Protein AF-A0A9P0GMG8-F1 (afdb_monomer_lite)

Secondary structure (DSSP, 8-state):
-HHHHHHHHHHHHHHHHHHHHHT-SSHHHHHHHHHHHHHHHHHHHHHHHHHHHHHHHHHHHHHHHHHHHHHHHHHHHHT---HHHHHHHS-GGGS-HHHHHHHHHHHHHHTS--PPB-GGG-B--HHHHHHHHHHHHHHHHHHHHH-

InterPro domains:
  IPR004117 Olfactory receptor, insect [PF02949] (80-137)
  IPR004117 Olfactory receptor, insect [PTHR21137] (79-146)

Organism: Phaedon cochleariae (NCBI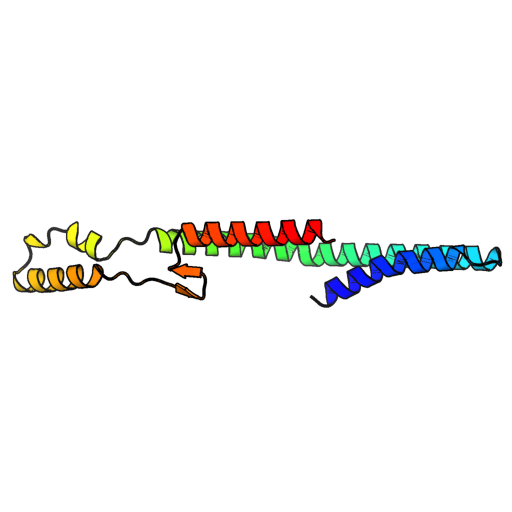:txid80249)

Structure (mmCIF, N/CA/C/O backbone):
data_AF-A0A9P0GMG8-F1
#
_entry.id   AF-A0A9P0GMG8-F1
#
loop_
_atom_site.group_PDB
_atom_site.id
_atom_site.type_symbol
_atom_site.label_atom_id
_atom_site.label_alt_id
_atom_site.label_comp_id
_atom_site.label_asym_id
_atom_site.label_entity_id
_atom_site.label_seq_id
_atom_site.pdbx_PDB_ins_code
_atom_site.Cartn_x
_atom_site.Cartn_y
_atom_site.Cartn_z
_atom_site.occupancy
_atom_site.B_iso_or_equiv
_atom_site.auth_seq_id
_atom_site.auth_comp_id
_atom_site.auth_asym_id
_atom_site.auth_atom_id
_atom_site.pdbx_PDB_model_num
ATOM 1 N N . MET A 1 1 ? -1.346 7.387 -13.720 1.00 59.66 1 MET A N 1
ATOM 2 C CA . MET A 1 1 ? -1.262 6.015 -14.262 1.00 59.66 1 MET A CA 1
ATOM 3 C C . MET A 1 1 ? -0.589 6.062 -15.626 1.00 59.66 1 MET A C 1
ATOM 5 O O . MET A 1 1 ? 0.506 5.536 -15.746 1.00 59.66 1 MET A O 1
ATOM 9 N N . GLU A 1 2 ? -1.121 6.863 -16.551 1.00 75.88 2 GLU A N 1
ATOM 10 C CA . GLU A 1 2 ? -0.558 7.113 -17.893 1.00 75.88 2 GLU A CA 1
ATOM 11 C C . GLU A 1 2 ? 0.935 7.509 -17.905 1.00 75.88 2 GLU A C 1
ATOM 13 O O . GLU A 1 2 ? 1.715 7.025 -18.720 1.00 75.88 2 GLU A O 1
ATOM 18 N N . THR A 1 3 ? 1.394 8.343 -16.963 1.00 75.88 3 THR A N 1
ATOM 19 C CA . THR A 1 3 ? 2.811 8.758 -16.888 1.00 75.88 3 THR A CA 1
ATOM 20 C C . THR A 1 3 ? 3.780 7.619 -16.564 1.00 75.88 3 THR A C 1
ATOM 22 O O . THR A 1 3 ? 4.922 7.648 -17.021 1.00 75.88 3 THR A O 1
ATOM 25 N N . ILE A 1 4 ? 3.345 6.620 -15.791 1.00 77.88 4 ILE A N 1
ATOM 26 C CA . ILE A 1 4 ? 4.154 5.441 -15.453 1.00 77.88 4 ILE A CA 1
ATOM 27 C C . ILE A 1 4 ? 4.179 4.483 -16.643 1.00 77.88 4 ILE A C 1
ATOM 29 O O . ILE A 1 4 ? 5.246 3.992 -16.994 1.00 77.88 4 ILE A O 1
ATOM 33 N N . GLU A 1 5 ? 3.046 4.284 -17.313 1.00 85.06 5 GLU A N 1
ATOM 34 C CA . GLU A 1 5 ? 2.957 3.456 -18.521 1.00 85.06 5 GLU A CA 1
ATOM 35 C C . GLU A 1 5 ? 3.872 3.985 -19.632 1.00 85.06 5 GLU A C 1
ATOM 37 O O . GLU A 1 5 ? 4.680 3.238 -20.178 1.00 85.06 5 GLU A O 1
ATOM 42 N N . HIS A 1 6 ? 3.857 5.296 -19.893 1.00 84.06 6 HIS A N 1
ATOM 43 C CA . HIS A 1 6 ? 4.774 5.906 -20.860 1.00 84.06 6 HIS A CA 1
ATOM 44 C C . HIS A 1 6 ? 6.254 5.746 -20.489 1.00 84.06 6 HIS A C 1
ATOM 46 O O . HIS A 1 6 ? 7.106 5.680 -21.376 1.00 84.06 6 HIS A O 1
ATOM 52 N N . LEU A 1 7 ? 6.580 5.710 -19.196 1.00 85.38 7 LEU A N 1
ATOM 53 C CA . LEU A 1 7 ? 7.945 5.494 -18.725 1.00 85.38 7 LEU A CA 1
ATOM 54 C C . LEU A 1 7 ? 8.367 4.032 -18.929 1.00 85.38 7 LEU A C 1
ATOM 56 O O . LEU A 1 7 ? 9.455 3.793 -19.444 1.00 85.38 7 LEU A O 1
ATOM 60 N N . VAL A 1 8 ? 7.497 3.076 -18.590 1.00 85.81 8 VAL A N 1
ATOM 61 C CA . VAL A 1 8 ? 7.725 1.634 -18.788 1.00 85.81 8 VAL A CA 1
ATOM 62 C C . VAL A 1 8 ? 7.934 1.317 -20.268 1.00 85.81 8 VAL A C 1
ATOM 64 O O . VAL A 1 8 ? 8.960 0.742 -20.620 1.00 85.81 8 VAL A O 1
ATOM 67 N N . VAL A 1 9 ? 7.061 1.814 -21.149 1.00 91.25 9 VAL A N 1
ATOM 68 C CA . VAL A 1 9 ? 7.198 1.630 -22.605 1.00 91.25 9 VAL A CA 1
ATOM 69 C C . VAL A 1 9 ? 8.519 2.208 -23.126 1.00 91.25 9 VAL A C 1
ATOM 71 O O . VAL A 1 9 ? 9.172 1.617 -23.981 1.00 91.25 9 VAL A O 1
ATOM 74 N N . ARG A 1 10 ? 8.971 3.356 -22.599 1.00 89.94 10 ARG A N 1
ATOM 75 C CA . ARG A 1 10 ? 10.278 3.931 -22.967 1.00 89.94 10 ARG A CA 1
ATOM 76 C C . ARG A 1 10 ? 11.448 3.083 -22.479 1.00 89.94 10 ARG A C 1
ATOM 78 O O . ARG A 1 10 ? 12.453 3.021 -23.178 1.00 89.94 10 ARG A O 1
ATOM 85 N N . PHE A 1 11 ? 11.341 2.454 -21.309 1.00 87.50 11 PHE A N 1
ATOM 86 C CA . PHE A 1 11 ? 12.361 1.529 -20.811 1.00 87.50 11 PHE A CA 1
ATOM 87 C C . PHE A 1 11 ? 12.463 0.270 -21.673 1.00 87.50 11 PHE A C 1
ATOM 89 O O . PHE A 1 11 ? 13.577 -0.143 -21.987 1.00 87.50 11 PHE A O 1
ATOM 96 N N . GLU A 1 12 ? 11.333 -0.289 -22.102 1.00 89.31 12 GLU A N 1
ATOM 97 C CA . GLU A 1 12 ? 11.297 -1.436 -23.019 1.00 89.31 12 GLU A CA 1
ATOM 98 C C . GLU A 1 12 ? 11.880 -1.067 -24.391 1.00 89.31 12 GLU A C 1
ATOM 100 O O . GLU A 1 12 ? 12.802 -1.723 -24.878 1.00 89.31 12 GLU A O 1
ATOM 105 N N . HIS A 1 13 ? 11.459 0.071 -24.950 1.00 93.50 13 HIS A N 1
ATOM 106 C CA . HIS A 1 13 ? 11.921 0.557 -26.252 1.00 93.50 13 HIS A CA 1
ATOM 107 C C . HIS A 1 13 ? 13.434 0.827 -26.312 1.00 93.50 13 HIS A C 1
ATOM 109 O O . HIS A 1 13 ? 14.045 0.716 -27.375 1.00 93.50 13 HIS A O 1
ATOM 115 N N . VAL A 1 14 ? 14.082 1.163 -25.189 1.00 93.56 14 VAL A N 1
ATOM 116 C CA . VAL A 1 14 ? 15.548 1.305 -25.156 1.00 93.56 14 VAL A CA 1
ATOM 117 C C . VAL A 1 14 ? 16.229 0.025 -25.651 1.00 93.56 14 VAL A C 1
ATOM 119 O O . VAL A 1 14 ? 17.200 0.122 -26.403 1.00 93.56 14 VAL A O 1
ATOM 122 N N . GLY A 1 15 ? 15.719 -1.152 -25.273 1.00 90.56 15 GLY A N 1
ATOM 123 C CA . GLY A 1 15 ? 16.248 -2.440 -25.722 1.00 90.56 15 GLY A CA 1
ATOM 124 C C . GLY A 1 15 ? 16.183 -2.588 -27.241 1.00 90.56 15 GLY A C 1
ATOM 125 O O . GLY A 1 15 ? 17.206 -2.854 -27.878 1.00 90.56 15 GLY A O 1
ATOM 126 N N . ASP A 1 16 ? 15.020 -2.308 -27.826 1.00 93.75 16 ASP A N 1
ATOM 127 C CA . ASP A 1 16 ? 14.796 -2.389 -29.274 1.00 93.75 16 ASP A CA 1
ATOM 128 C C . ASP A 1 16 ? 15.730 -1.460 -30.054 1.00 93.75 16 ASP A C 1
ATOM 130 O O . ASP A 1 16 ? 16.308 -1.848 -31.072 1.00 93.75 16 ASP A O 1
ATOM 134 N N . VAL A 1 17 ? 15.954 -0.244 -29.544 1.00 93.19 17 VAL A N 1
ATOM 135 C CA . VAL A 1 17 ? 16.862 0.733 -30.160 1.00 93.19 17 VAL A CA 1
ATOM 136 C C . VAL A 1 17 ? 18.311 0.234 -30.155 1.00 93.19 17 VAL A C 1
ATOM 138 O O . VAL A 1 17 ? 19.026 0.430 -31.140 1.00 93.19 17 VAL A O 1
ATOM 141 N N . PHE A 1 18 ? 18.762 -0.436 -29.089 1.00 93.81 18 PHE A N 1
ATOM 142 C CA . PHE A 1 18 ? 20.102 -1.032 -29.048 1.00 93.81 18 PHE A CA 1
ATOM 143 C C . PHE A 1 18 ? 20.245 -2.212 -30.011 1.00 93.81 18 PHE A C 1
ATOM 145 O O . PHE A 1 18 ? 21.255 -2.299 -30.714 1.00 93.81 18 PHE A O 1
ATOM 152 N N . VAL A 1 19 ? 19.239 -3.088 -30.083 1.00 94.62 19 VAL A N 1
ATOM 153 C CA . VAL A 1 19 ? 19.225 -4.227 -31.014 1.00 94.62 19 VAL A CA 1
ATOM 154 C C . VAL A 1 19 ? 19.245 -3.734 -32.464 1.00 94.62 19 VAL A C 1
ATOM 156 O O . VAL A 1 19 ? 20.086 -4.165 -33.255 1.00 94.62 19 VAL A O 1
ATOM 159 N N . ALA A 1 20 ? 18.396 -2.761 -32.800 1.00 93.31 20 ALA A N 1
ATOM 160 C CA . ALA A 1 20 ? 18.348 -2.154 -34.127 1.00 93.31 20 ALA A CA 1
ATOM 161 C C . ALA A 1 20 ? 19.653 -1.423 -34.488 1.00 93.31 20 ALA A C 1
ATOM 163 O O . ALA A 1 20 ? 20.105 -1.483 -35.633 1.00 93.31 20 ALA A O 1
ATOM 164 N N . ALA A 1 21 ? 20.291 -0.754 -33.521 1.00 92.88 21 ALA A N 1
ATOM 165 C CA . ALA A 1 21 ? 21.586 -0.112 -33.724 1.00 92.88 21 ALA A CA 1
ATOM 166 C C . ALA A 1 21 ? 22.709 -1.131 -33.972 1.00 92.88 21 ALA A C 1
ATOM 168 O O . ALA A 1 21 ? 23.571 -0.884 -34.814 1.00 92.88 21 ALA A O 1
ATOM 169 N N . ALA A 1 22 ? 22.700 -2.273 -33.277 1.00 92.69 22 ALA A N 1
ATOM 170 C CA . ALA A 1 22 ? 23.705 -3.327 -33.422 1.00 92.69 22 ALA A CA 1
ATOM 171 C C . ALA A 1 22 ? 23.590 -4.103 -34.747 1.00 92.69 22 ALA A C 1
ATOM 173 O O . ALA A 1 22 ? 24.610 -4.552 -35.273 1.00 92.69 22 ALA A O 1
ATOM 174 N N . ALA A 1 23 ? 22.378 -4.220 -35.300 1.00 94.44 23 ALA A N 1
ATOM 175 C CA . ALA A 1 23 ? 22.098 -4.905 -36.565 1.00 94.44 23 ALA A CA 1
ATOM 176 C C . ALA A 1 23 ? 22.554 -4.134 -37.827 1.00 94.44 23 ALA A C 1
ATOM 178 O O . ALA A 1 23 ? 22.492 -4.671 -38.935 1.00 94.44 23 ALA A O 1
ATOM 179 N N . GLU A 1 24 ? 23.012 -2.885 -37.689 1.00 94.56 24 GLU A N 1
ATOM 180 C CA . GLU A 1 24 ? 23.470 -2.057 -38.809 1.00 94.56 24 GLU A CA 1
ATOM 181 C C . GLU A 1 24 ? 24.747 -2.621 -39.460 1.00 94.56 24 GLU A C 1
ATOM 183 O O . GLU A 1 24 ? 25.760 -2.846 -38.793 1.00 94.56 24 GLU A O 1
ATOM 188 N N . LYS A 1 25 ? 24.715 -2.816 -40.786 1.00 92.56 25 LYS A N 1
ATOM 189 C CA . LYS A 1 25 ? 25.817 -3.441 -41.541 1.00 92.56 25 LYS A CA 1
ATOM 190 C C . LYS A 1 25 ? 26.975 -2.476 -41.774 1.00 92.56 25 LYS A C 1
ATOM 192 O O . LYS A 1 25 ? 28.129 -2.901 -41.807 1.00 92.56 25 LYS A O 1
ATOM 197 N N . ASN A 1 26 ? 26.685 -1.184 -41.946 1.00 95.31 26 ASN A N 1
ATOM 198 C CA . ASN A 1 26 ? 27.724 -0.187 -42.181 1.00 95.31 26 ASN A CA 1
ATOM 199 C C . ASN A 1 26 ? 28.407 0.199 -40.850 1.00 95.31 26 ASN A C 1
ATOM 201 O O . ASN A 1 26 ? 27.743 0.712 -39.946 1.00 95.31 26 ASN A O 1
ATOM 205 N N . PRO A 1 27 ? 29.733 0.008 -40.707 1.00 92.19 27 PRO A N 1
ATOM 206 C CA . PRO A 1 27 ? 30.433 0.202 -39.437 1.00 92.19 27 PRO A CA 1
ATOM 207 C C . PRO A 1 27 ? 30.402 1.649 -38.925 1.00 92.19 27 PRO A C 1
ATOM 209 O O . PRO A 1 27 ? 30.373 1.854 -37.708 1.00 92.19 27 PRO A O 1
ATOM 212 N N . LEU A 1 28 ? 30.378 2.643 -39.820 1.00 93.06 28 LEU A N 1
ATOM 213 C CA . LEU A 1 28 ? 30.328 4.058 -39.441 1.00 93.06 28 LEU A CA 1
ATOM 214 C C . LEU A 1 28 ? 28.939 4.431 -38.903 1.00 93.06 28 LEU A C 1
ATOM 216 O O . LEU A 1 28 ? 28.828 4.956 -37.795 1.00 93.06 28 LEU A O 1
ATOM 220 N N . LEU A 1 29 ? 27.885 4.056 -39.635 1.00 92.62 29 LEU A N 1
ATOM 221 C CA . LEU A 1 29 ? 26.487 4.260 -39.233 1.00 92.62 29 LEU A CA 1
ATOM 222 C C . LEU A 1 29 ? 26.136 3.486 -37.959 1.00 92.62 29 LEU A C 1
ATOM 224 O O . LEU A 1 29 ? 25.449 4.009 -37.085 1.00 92.62 29 LEU A O 1
ATOM 228 N N . ARG A 1 30 ? 26.656 2.265 -37.799 1.00 93.38 30 ARG A N 1
ATOM 229 C CA . ARG A 1 30 ? 26.492 1.470 -36.577 1.00 93.38 30 ARG A CA 1
ATOM 230 C C . ARG A 1 30 ? 27.038 2.207 -35.357 1.00 93.38 30 ARG A C 1
ATOM 232 O O . ARG A 1 30 ? 26.369 2.290 -34.329 1.00 93.38 30 ARG A O 1
ATOM 239 N N . ARG A 1 31 ? 28.240 2.785 -35.468 1.00 93.62 31 ARG A N 1
ATOM 240 C CA . ARG A 1 31 ? 28.850 3.562 -34.380 1.00 93.62 31 ARG A CA 1
ATOM 241 C C . ARG A 1 31 ? 28.017 4.797 -34.045 1.00 93.62 31 ARG A C 1
ATOM 243 O O . ARG A 1 31 ? 27.859 5.111 -32.868 1.00 93.62 31 ARG A O 1
ATOM 250 N N . GLU A 1 32 ? 27.480 5.488 -35.043 1.00 95.62 32 GLU A N 1
ATOM 251 C CA . GLU A 1 32 ? 26.605 6.646 -34.839 1.00 95.62 32 GLU A CA 1
ATOM 252 C C . GLU A 1 32 ? 25.290 6.263 -34.137 1.00 95.62 32 GLU A C 1
ATOM 254 O O . GLU A 1 32 ? 24.935 6.866 -33.119 1.00 95.62 32 GLU A O 1
ATOM 259 N N . LYS A 1 33 ? 24.619 5.205 -34.611 1.00 93.75 33 LYS A N 1
ATOM 260 C CA . LYS A 1 33 ? 23.377 4.681 -34.023 1.00 93.75 33 LYS A CA 1
ATOM 261 C C . LYS A 1 33 ? 23.568 4.216 -32.581 1.00 93.75 33 LYS A C 1
ATOM 263 O O . LYS A 1 33 ? 22.746 4.538 -31.728 1.00 93.75 33 LYS A O 1
ATOM 268 N N . ILE A 1 34 ? 24.679 3.544 -32.272 1.00 94.38 34 ILE A N 1
ATOM 269 C CA . ILE A 1 34 ? 25.010 3.147 -30.895 1.00 94.38 34 ILE A CA 1
ATOM 270 C C . ILE A 1 34 ? 25.204 4.378 -29.998 1.00 94.38 34 ILE A C 1
ATOM 272 O O . ILE A 1 34 ? 24.680 4.412 -28.885 1.00 94.38 34 ILE A O 1
ATOM 276 N N . HIS A 1 35 ? 25.891 5.429 -30.463 1.00 96.06 35 HIS A N 1
ATOM 277 C CA . HIS A 1 35 ? 26.009 6.666 -29.680 1.00 96.06 35 HIS A CA 1
ATOM 278 C C . HIS A 1 35 ? 24.650 7.337 -29.444 1.00 96.06 35 HIS A C 1
ATOM 280 O O . HIS A 1 35 ? 24.408 7.853 -28.351 1.00 96.06 35 HIS A O 1
ATOM 286 N N . ALA A 1 36 ? 23.756 7.326 -30.435 1.00 94.44 36 ALA A N 1
ATOM 287 C CA . ALA A 1 36 ? 22.396 7.832 -30.277 1.00 94.44 36 ALA A CA 1
ATOM 288 C C . ALA A 1 36 ? 21.591 7.009 -29.254 1.00 94.44 36 ALA A C 1
ATOM 290 O O . ALA A 1 36 ? 20.967 7.598 -28.371 1.00 94.44 36 ALA A O 1
ATOM 291 N N . ALA A 1 37 ? 21.683 5.676 -29.303 1.00 94.81 37 ALA A N 1
ATOM 292 C CA . ALA A 1 37 ? 21.054 4.769 -28.342 1.00 94.81 37 ALA A CA 1
ATOM 293 C C . ALA A 1 37 ? 21.539 5.027 -26.905 1.00 94.81 37 ALA A C 1
ATOM 295 O O . ALA A 1 37 ? 20.731 5.149 -25.986 1.00 94.81 37 ALA A O 1
ATOM 296 N N . ILE A 1 38 ? 22.849 5.223 -26.710 1.00 96.06 38 ILE A N 1
ATOM 297 C CA . ILE A 1 38 ? 23.432 5.556 -25.400 1.00 96.06 38 ILE A CA 1
ATOM 298 C C . ILE A 1 38 ? 22.898 6.896 -24.877 1.00 96.06 38 ILE A C 1
ATOM 300 O O . ILE A 1 38 ? 22.574 7.011 -23.693 1.00 96.06 38 ILE A O 1
ATOM 304 N N . ARG A 1 39 ? 22.796 7.922 -25.735 1.00 95.69 39 ARG A N 1
ATOM 305 C CA . ARG A 1 39 ? 22.219 9.220 -25.342 1.00 95.69 39 ARG A CA 1
ATOM 306 C C . ARG A 1 39 ? 20.752 9.082 -24.944 1.00 95.69 39 ARG A C 1
ATOM 308 O O . ARG A 1 39 ? 20.357 9.627 -23.917 1.00 95.69 39 ARG A O 1
ATOM 315 N N . TYR A 1 40 ? 19.973 8.333 -25.721 1.00 94.38 40 TYR A N 1
ATOM 316 C CA . TYR A 1 40 ? 18.565 8.082 -25.429 1.00 94.38 40 TYR A CA 1
ATOM 317 C C . TYR A 1 40 ? 18.382 7.330 -24.105 1.00 94.38 40 TYR A C 1
ATOM 319 O O . TYR A 1 40 ? 17.629 7.777 -23.245 1.00 94.38 40 TYR A O 1
ATOM 327 N N . HIS A 1 41 ? 19.151 6.264 -23.879 1.00 95.19 41 HIS A N 1
ATOM 328 C CA . HIS A 1 41 ? 19.150 5.515 -22.623 1.00 95.19 41 HIS A CA 1
ATOM 329 C C . HIS A 1 41 ? 19.453 6.401 -21.406 1.00 95.19 41 HIS A C 1
ATOM 331 O O . HIS A 1 41 ? 18.731 6.357 -20.409 1.00 95.19 41 HIS A O 1
ATOM 337 N N . LYS A 1 42 ? 20.472 7.268 -21.500 1.00 95.50 42 LYS A N 1
ATOM 338 C CA . LYS A 1 42 ? 20.782 8.243 -20.442 1.00 95.50 42 LYS A CA 1
ATOM 339 C C . LYS A 1 42 ? 19.613 9.193 -20.177 1.00 95.50 42 LYS A C 1
ATOM 341 O O . LYS A 1 42 ? 19.312 9.458 -19.018 1.00 95.50 42 LYS A O 1
ATOM 346 N N . ALA A 1 43 ? 18.939 9.672 -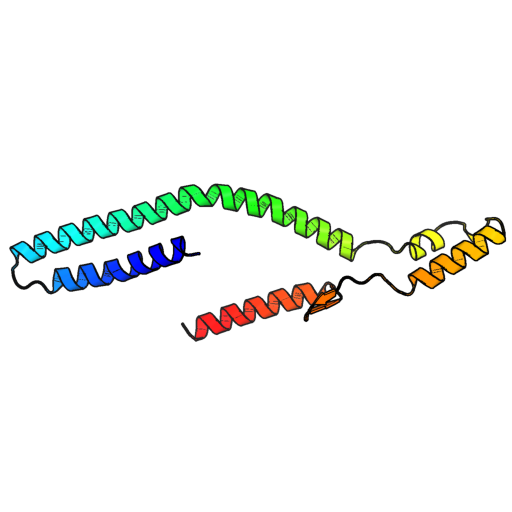21.224 1.00 93.94 43 ALA A N 1
ATOM 347 C CA . ALA A 1 43 ? 17.782 10.553 -21.081 1.00 93.94 43 ALA A CA 1
ATOM 348 C C . ALA A 1 43 ? 16.596 9.857 -20.387 1.00 93.94 43 ALA A C 1
ATOM 350 O O . ALA A 1 43 ? 15.967 10.455 -19.516 1.00 93.94 43 ALA A O 1
ATOM 351 N N . VAL A 1 44 ? 16.316 8.590 -20.717 1.00 93.25 44 VAL A N 1
ATOM 352 C CA . VAL A 1 44 ? 15.253 7.798 -20.066 1.00 93.25 44 VAL A CA 1
ATOM 353 C C . VAL A 1 44 ? 15.567 7.562 -18.583 1.00 93.25 44 VAL A C 1
ATOM 355 O O . VAL A 1 44 ? 14.694 7.738 -17.733 1.00 93.25 44 VAL A O 1
ATOM 358 N N . ILE A 1 45 ? 16.824 7.255 -18.244 1.00 92.94 45 ILE A N 1
ATOM 359 C CA . ILE A 1 45 ? 17.255 7.117 -16.843 1.00 92.94 45 ILE A CA 1
ATOM 360 C C . ILE A 1 45 ? 17.103 8.436 -16.078 1.00 92.94 45 ILE A C 1
ATOM 362 O O . ILE A 1 45 ? 16.567 8.440 -14.969 1.00 92.94 45 ILE A O 1
ATOM 366 N N . GLU A 1 46 ? 17.563 9.555 -16.641 1.00 94.75 46 GLU A N 1
ATOM 367 C CA . GLU A 1 46 ? 17.445 10.865 -15.988 1.00 94.75 46 GLU A CA 1
ATOM 368 C C . GLU A 1 46 ? 15.985 11.284 -15.798 1.00 94.75 46 GLU A C 1
ATOM 370 O O . GLU A 1 46 ? 15.626 11.794 -14.737 1.00 94.75 46 GLU A O 1
ATOM 375 N N . MET A 1 47 ? 15.112 10.979 -16.761 1.00 90.94 47 MET A N 1
ATOM 376 C CA . MET A 1 47 ? 13.670 11.169 -16.604 1.00 90.94 47 MET A CA 1
ATOM 377 C C . MET A 1 47 ? 13.124 10.379 -15.404 1.00 90.94 47 MET A C 1
ATOM 379 O O . MET A 1 47 ? 12.390 10.938 -14.588 1.00 90.94 47 MET A O 1
ATOM 383 N N . GLY A 1 48 ? 13.519 9.110 -15.250 1.00 89.75 48 GLY A N 1
ATOM 384 C CA . GLY A 1 48 ? 13.137 8.286 -14.098 1.00 89.75 48 GLY A CA 1
ATOM 385 C C . GLY A 1 48 ? 13.631 8.854 -12.762 1.00 89.75 48 GLY A C 1
ATOM 386 O O . GLY A 1 48 ? 12.876 8.905 -11.789 1.00 89.75 48 GLY A O 1
ATOM 387 N N . LYS A 1 49 ? 14.870 9.358 -12.710 1.00 92.31 49 LYS A N 1
ATOM 388 C CA . LYS A 1 49 ? 15.416 10.010 -11.507 1.00 92.31 49 LYS A CA 1
ATOM 389 C C . LYS A 1 49 ? 14.679 11.299 -11.160 1.00 92.31 49 LYS A C 1
ATOM 391 O O . LYS A 1 49 ? 14.395 11.527 -9.985 1.00 92.31 49 LYS A O 1
ATOM 396 N N . LEU A 1 50 ? 14.365 12.132 -12.153 1.00 91.50 50 LEU A N 1
ATOM 397 C CA . LEU A 1 50 ? 13.625 13.378 -11.951 1.00 91.50 50 LEU A CA 1
ATOM 398 C C . LEU A 1 50 ? 12.217 13.098 -11.424 1.00 91.50 50 LEU A C 1
ATOM 400 O O . LEU A 1 50 ? 11.780 13.749 -10.474 1.00 91.50 50 LEU A O 1
ATOM 404 N N . LEU A 1 51 ? 11.549 12.089 -11.990 1.00 88.88 51 LEU A N 1
ATOM 405 C CA . LEU A 1 51 ? 10.260 11.614 -11.503 1.00 88.88 51 LEU A CA 1
ATOM 406 C C . LEU A 1 51 ? 10.375 11.198 -10.033 1.00 88.88 51 LEU A C 1
ATOM 408 O O . LEU A 1 51 ? 9.664 11.730 -9.186 1.00 88.88 51 LEU A O 1
ATOM 412 N N . ASN A 1 52 ? 11.325 10.328 -9.693 1.00 89.06 52 ASN A N 1
ATOM 413 C CA . ASN A 1 52 ? 11.495 9.891 -8.310 1.00 89.06 52 ASN A CA 1
ATOM 414 C C . ASN A 1 52 ? 11.806 11.060 -7.360 1.00 89.06 52 ASN A C 1
ATOM 416 O O . ASN A 1 52 ? 11.232 11.144 -6.279 1.00 89.06 52 ASN A O 1
ATOM 420 N N . LYS A 1 53 ? 12.655 12.008 -7.769 1.00 92.06 53 LYS A N 1
ATOM 421 C CA . LYS A 1 53 ? 12.984 13.200 -6.974 1.00 92.06 53 LYS A CA 1
ATOM 422 C C . LYS A 1 53 ? 11.761 14.088 -6.716 1.00 92.06 53 LYS A C 1
ATOM 424 O O . LYS A 1 53 ? 11.647 14.656 -5.636 1.00 92.06 53 LYS A O 1
ATOM 429 N N . CYS A 1 54 ? 10.859 14.203 -7.689 1.00 90.62 54 CYS A N 1
ATOM 430 C CA . CYS A 1 54 ? 9.622 14.971 -7.559 1.00 90.62 54 CYS A CA 1
ATOM 431 C C . CYS A 1 54 ? 8.594 14.258 -6.663 1.00 90.62 54 CYS A C 1
ATOM 433 O O . CYS A 1 54 ? 8.004 14.876 -5.779 1.00 90.62 54 CYS A O 1
ATOM 435 N N . PHE A 1 55 ? 8.415 12.949 -6.850 1.00 90.56 55 PHE A N 1
ATOM 436 C CA . PHE A 1 55 ? 7.357 12.187 -6.182 1.00 90.56 55 PHE A CA 1
ATOM 437 C C . PHE A 1 55 ? 7.742 11.689 -4.786 1.00 90.56 55 PHE A C 1
ATOM 439 O O . PHE A 1 55 ? 6.889 11.648 -3.902 1.00 90.56 55 PHE A O 1
ATOM 446 N N . SER A 1 56 ? 9.009 11.342 -4.551 1.00 93.44 56 SER A N 1
ATOM 447 C CA . SER A 1 56 ? 9.476 10.784 -3.276 1.00 93.44 56 SER A CA 1
ATOM 448 C C . SER A 1 56 ? 9.095 11.622 -2.045 1.00 93.44 56 SER A C 1
ATOM 450 O O . SER A 1 56 ? 8.514 11.042 -1.126 1.00 93.44 56 SER A O 1
ATOM 452 N N . PRO A 1 57 ? 9.346 12.946 -1.981 1.00 93.81 57 PRO A N 1
ATOM 453 C CA . PRO A 1 57 ? 8.980 13.731 -0.801 1.00 93.81 57 PRO A CA 1
ATOM 454 C C . PRO A 1 57 ? 7.459 13.823 -0.614 1.00 93.81 57 PRO A C 1
ATOM 456 O O . PRO A 1 57 ? 6.972 13.705 0.508 1.00 93.81 57 PRO A O 1
ATOM 459 N N . CYS A 1 58 ? 6.697 13.960 -1.704 1.00 92.25 58 CYS A N 1
ATOM 460 C CA . CYS A 1 58 ? 5.234 13.994 -1.657 1.00 92.25 58 CYS A CA 1
ATOM 461 C C . CYS A 1 58 ? 4.655 12.680 -1.107 1.00 92.25 58 CYS A C 1
ATOM 463 O O . CYS A 1 58 ? 3.797 12.703 -0.226 1.00 92.25 58 CYS A O 1
ATOM 465 N N . MET A 1 59 ? 5.177 11.537 -1.558 1.00 91.75 59 MET A N 1
ATOM 466 C CA . MET A 1 59 ? 4.750 10.216 -1.089 1.00 91.75 59 MET A CA 1
ATOM 467 C C . MET A 1 59 ? 5.069 9.998 0.388 1.00 91.75 59 MET A C 1
ATOM 469 O O . MET A 1 59 ? 4.233 9.468 1.115 1.00 91.75 59 MET A O 1
ATOM 473 N N . VAL A 1 60 ? 6.242 10.438 0.856 1.00 92.94 60 VAL A N 1
ATOM 474 C CA . VAL A 1 60 ? 6.601 10.351 2.280 1.00 92.94 60 VAL A CA 1
ATOM 475 C C . VAL A 1 60 ? 5.624 11.162 3.125 1.00 92.94 60 VAL A C 1
ATOM 477 O O . VAL A 1 60 ? 5.100 10.642 4.110 1.00 92.94 60 VAL A O 1
ATOM 480 N N . VAL A 1 61 ? 5.324 12.399 2.722 1.00 93.56 61 VAL A N 1
ATOM 481 C CA . VAL A 1 61 ? 4.366 13.260 3.430 1.00 93.56 61 VAL A CA 1
ATOM 482 C C . VAL A 1 61 ? 2.969 12.641 3.431 1.00 93.56 61 VAL A C 1
ATOM 484 O O . VAL A 1 61 ? 2.352 12.540 4.489 1.00 93.56 61 VAL A O 1
ATOM 487 N N . HIS A 1 62 ? 2.489 12.163 2.279 1.00 90.06 62 HIS A N 1
ATOM 488 C CA . HIS A 1 62 ? 1.185 11.515 2.179 1.00 90.06 62 HIS A CA 1
ATOM 489 C C . HIS A 1 62 ? 1.107 10.285 3.084 1.00 90.06 62 HIS A C 1
ATOM 491 O O . HIS A 1 62 ? 0.192 10.193 3.892 1.00 90.06 62 HIS A O 1
ATOM 497 N N . ILE A 1 63 ? 2.054 9.347 2.988 1.00 91.81 63 ILE A N 1
ATOM 498 C CA . ILE A 1 63 ? 2.043 8.106 3.780 1.00 91.81 63 ILE A CA 1
ATOM 499 C C . ILE A 1 63 ? 2.089 8.422 5.279 1.00 91.81 63 ILE A C 1
ATOM 501 O O . ILE A 1 63 ? 1.318 7.848 6.052 1.00 91.81 63 ILE A O 1
ATOM 505 N N . SER A 1 64 ? 2.943 9.368 5.674 1.00 90.44 64 SER A N 1
ATOM 506 C CA . SER A 1 64 ? 3.109 9.779 7.071 1.00 90.44 64 SER A CA 1
ATOM 507 C C . SER A 1 64 ? 1.871 10.471 7.631 1.00 90.44 64 SER A C 1
ATOM 509 O O . SER A 1 64 ? 1.609 10.357 8.821 1.00 90.44 64 SER A O 1
ATOM 511 N N . LEU A 1 65 ? 1.098 11.169 6.798 1.00 91.25 65 LEU A N 1
ATOM 512 C CA . LEU A 1 65 ? -0.131 11.832 7.223 1.00 91.25 65 LEU A CA 1
ATOM 513 C C . LEU A 1 65 ? -1.330 10.876 7.212 1.00 91.25 65 LEU A C 1
ATOM 515 O O . LEU A 1 65 ? -2.068 10.787 8.190 1.00 91.25 65 LEU A O 1
ATOM 519 N N . THR A 1 66 ? -1.531 10.130 6.124 1.00 91.44 66 THR A N 1
ATOM 520 C CA . THR A 1 66 ? -2.718 9.281 5.958 1.00 91.44 66 THR A CA 1
ATOM 521 C C . THR A 1 66 ? -2.667 8.019 6.807 1.00 91.44 66 THR A C 1
ATOM 523 O O . THR A 1 66 ? -3.708 7.563 7.274 1.00 91.44 66 THR A O 1
ATOM 526 N N . GLY A 1 67 ? -1.477 7.452 7.028 1.00 90.25 67 GLY A N 1
ATOM 527 C CA . GLY A 1 67 ? -1.307 6.225 7.808 1.00 90.25 67 GLY A CA 1
ATOM 528 C C . GLY A 1 67 ? -1.810 6.365 9.251 1.00 90.25 67 GLY A C 1
ATOM 529 O O . GLY A 1 67 ? -2.718 5.630 9.642 1.00 90.25 67 GLY A O 1
ATOM 530 N N . PRO A 1 68 ? -1.294 7.328 10.037 1.00 90.94 68 PRO A N 1
ATOM 531 C CA . PRO A 1 68 ? -1.753 7.573 11.400 1.00 90.94 68 PRO A CA 1
ATOM 532 C C . PRO A 1 68 ? -3.230 7.956 11.474 1.00 90.94 68 PRO A C 1
ATOM 534 O O . PRO A 1 68 ? -3.928 7.467 12.355 1.00 90.94 68 PRO A O 1
ATOM 537 N N . VAL A 1 69 ? -3.734 8.769 10.538 1.00 90.50 69 VAL A N 1
ATOM 538 C CA . VAL A 1 69 ? -5.153 9.165 10.513 1.00 90.50 69 VAL A CA 1
ATOM 539 C C . VAL A 1 69 ? -6.058 7.945 10.342 1.00 90.50 69 VAL A C 1
ATOM 541 O O . VAL A 1 69 ? -6.980 7.752 11.135 1.00 90.50 69 VAL A O 1
ATOM 544 N N . LEU A 1 70 ? -5.772 7.085 9.359 1.00 87.06 70 LEU A N 1
ATOM 545 C CA . LEU A 1 70 ? -6.533 5.851 9.143 1.00 87.06 70 LEU A CA 1
ATOM 546 C C . LEU A 1 70 ? -6.376 4.874 10.315 1.00 87.06 70 LEU A C 1
ATOM 548 O O . LEU A 1 70 ? -7.351 4.241 10.715 1.00 87.06 70 LEU A O 1
ATOM 552 N N . GLY A 1 71 ? -5.177 4.781 10.896 1.00 85.88 71 GLY A N 1
ATOM 553 C CA . GLY A 1 71 ? -4.901 3.938 12.058 1.00 85.88 71 GLY A CA 1
ATOM 554 C C . GLY A 1 71 ? -5.687 4.363 13.300 1.00 85.88 71 GLY A C 1
ATOM 555 O O . GLY A 1 71 ? -6.362 3.537 13.911 1.00 85.88 71 GLY A O 1
ATOM 556 N N . VAL A 1 72 ? -5.660 5.654 13.644 1.00 87.75 72 VAL A N 1
ATOM 557 C CA . VAL A 1 72 ? -6.397 6.213 14.789 1.00 87.75 72 VAL A CA 1
ATOM 558 C C . VAL A 1 72 ? -7.901 6.100 14.567 1.00 87.75 72 VAL A C 1
ATOM 560 O O . VAL A 1 72 ? -8.607 5.645 15.466 1.00 87.75 72 VAL A O 1
ATOM 563 N N . ALA A 1 73 ? -8.399 6.455 13.379 1.00 85.06 73 ALA A N 1
ATOM 564 C CA . ALA A 1 73 ? -9.817 6.325 13.049 1.00 85.06 73 ALA A CA 1
ATOM 565 C C . ALA A 1 73 ? -10.286 4.864 13.142 1.00 85.06 73 ALA A C 1
ATOM 567 O O . ALA A 1 73 ? -11.307 4.581 13.770 1.00 85.06 73 ALA A O 1
ATOM 568 N N . GLY A 1 74 ? -9.509 3.927 12.587 1.00 83.88 74 GLY A N 1
ATOM 569 C CA . GLY A 1 74 ? -9.788 2.495 12.661 1.00 83.88 74 GLY A CA 1
ATOM 570 C C . GLY A 1 74 ? -9.777 1.967 14.096 1.00 83.88 74 GLY A C 1
ATOM 571 O O . GLY A 1 74 ? -10.715 1.287 14.506 1.00 83.88 74 GLY A O 1
ATOM 572 N N . PHE A 1 75 ? -8.767 2.322 14.895 1.00 83.69 75 PHE A N 1
ATOM 573 C CA . PHE A 1 75 ? -8.680 1.911 16.299 1.00 83.69 75 PHE A CA 1
ATOM 574 C C . PHE A 1 75 ? -9.837 2.465 17.137 1.00 83.69 75 PHE A C 1
ATOM 576 O O . PHE A 1 75 ? -10.471 1.713 17.874 1.00 83.69 75 PHE A O 1
ATOM 583 N N . ARG A 1 76 ? -10.157 3.759 17.000 1.00 83.50 76 ARG A N 1
ATOM 584 C CA . ARG A 1 76 ? -11.281 4.410 17.698 1.00 83.50 76 ARG A CA 1
ATOM 585 C C . ARG A 1 76 ? -12.622 3.787 17.347 1.00 83.50 76 ARG A C 1
ATOM 587 O O . ARG A 1 76 ? -13.470 3.662 18.222 1.00 83.50 76 ARG A O 1
ATOM 594 N N . PHE A 1 77 ? -12.800 3.394 16.090 1.00 82.00 77 PHE A N 1
ATOM 595 C CA . PHE A 1 77 ? -14.002 2.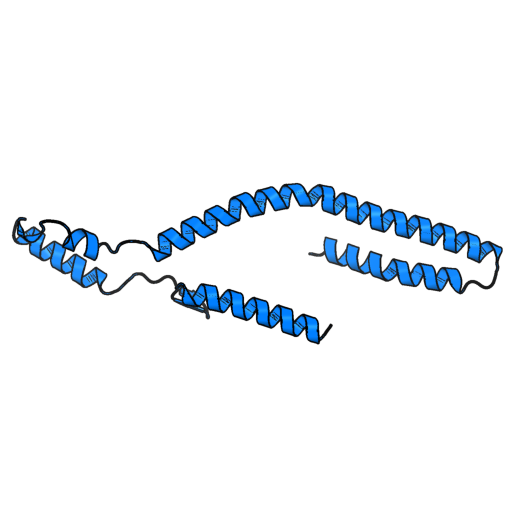704 15.647 1.00 82.00 77 PHE A CA 1
ATOM 596 C C . PHE A 1 77 ? -14.113 1.300 16.255 1.00 82.00 77 PHE A C 1
ATOM 598 O O . PHE A 1 77 ? -15.186 0.893 16.682 1.00 82.00 77 PHE A O 1
ATOM 605 N N . LEU A 1 78 ? -13.002 0.562 16.332 1.00 78.31 78 LEU A N 1
ATOM 606 C CA . LEU A 1 78 ? -12.982 -0.785 16.912 1.00 78.31 78 LEU A CA 1
ATOM 607 C C . LEU A 1 78 ? -13.109 -0.790 18.445 1.00 78.31 78 LEU A C 1
ATOM 609 O O . LEU A 1 78 ? -13.574 -1.779 19.001 1.00 78.31 78 LEU A O 1
ATOM 613 N N . THR A 1 79 ? -12.691 0.285 19.118 1.00 80.62 79 THR A N 1
ATOM 614 C CA . THR A 1 79 ? -12.666 0.401 20.589 1.00 80.62 79 THR A CA 1
ATOM 615 C C . THR A 1 79 ? -13.741 1.328 21.149 1.00 80.62 79 THR A C 1
ATOM 617 O O . THR A 1 79 ? -13.701 1.670 22.329 1.00 80.62 79 THR A O 1
ATOM 620 N N . SER A 1 80 ? -14.703 1.770 20.334 1.00 81.00 80 SER A N 1
ATOM 621 C CA . SER A 1 80 ? -15.765 2.651 20.815 1.00 81.00 80 SER A CA 1
ATOM 622 C C . SER A 1 80 ? -16.602 1.939 21.879 1.00 81.00 80 SER A C 1
ATOM 624 O O . SER A 1 80 ? -17.278 0.954 21.577 1.00 81.00 80 SER A O 1
ATOM 626 N N . THR A 1 81 ? -16.571 2.451 23.108 1.00 78.69 81 THR A N 1
ATOM 627 C CA . THR A 1 81 ? -17.437 1.998 24.199 1.00 78.69 81 THR A CA 1
ATOM 628 C C . THR A 1 81 ? -18.896 2.185 23.809 1.00 78.69 81 THR A C 1
ATOM 630 O O . THR A 1 81 ? -19.266 3.230 23.261 1.00 78.69 81 THR A O 1
ATOM 633 N N . SER A 1 82 ? -19.737 1.185 24.077 1.00 84.06 82 SER A N 1
ATOM 634 C CA . SER A 1 82 ? -21.159 1.331 23.803 1.00 84.06 82 SER A CA 1
ATOM 635 C C . SER A 1 82 ? -21.790 2.281 24.825 1.00 84.06 82 SER A C 1
ATOM 637 O O . SER A 1 82 ? -21.395 2.326 25.989 1.00 84.06 82 SER A O 1
ATOM 639 N N . VAL A 1 83 ? -22.806 3.038 24.408 1.00 87.50 83 VAL A N 1
ATOM 640 C CA . VAL A 1 83 ? -23.571 3.900 25.328 1.00 87.50 83 VAL A CA 1
ATOM 641 C C . VAL A 1 83 ? -24.202 3.072 26.457 1.00 87.50 83 VAL A C 1
ATOM 643 O O . VAL A 1 83 ? -24.311 3.552 27.581 1.00 87.50 83 VAL A O 1
ATOM 646 N N . SER A 1 84 ? -24.540 1.806 26.186 1.00 88.31 84 SER A N 1
ATOM 647 C CA . SER A 1 84 ? -25.039 0.878 27.204 1.00 88.31 84 SER A CA 1
ATOM 648 C C . SER A 1 84 ? -24.024 0.625 28.312 1.00 88.31 84 SER A C 1
ATOM 650 O O . SER A 1 84 ? -24.417 0.601 29.471 1.00 88.31 84 SER A O 1
ATOM 652 N N . ASP A 1 85 ? -22.741 0.458 27.980 1.00 89.00 85 ASP A N 1
ATOM 653 C CA . ASP A 1 85 ? -21.699 0.193 28.981 1.00 89.00 85 ASP A CA 1
ATOM 654 C C . ASP A 1 85 ? -21.513 1.402 29.905 1.00 89.00 85 ASP A C 1
ATOM 656 O O . ASP A 1 85 ? -21.356 1.250 31.114 1.00 89.00 85 ASP A O 1
ATOM 660 N N . VAL A 1 86 ? -21.602 2.613 29.343 1.00 91.31 86 VAL A N 1
ATOM 661 C CA . VAL A 1 86 ? -21.528 3.864 30.110 1.00 91.31 86 VAL A CA 1
ATOM 662 C C . VAL A 1 86 ? -22.713 3.980 31.070 1.00 91.31 86 VAL A C 1
ATOM 664 O O . VAL A 1 86 ? -22.509 4.191 32.263 1.00 91.31 86 VAL A O 1
ATOM 667 N N . ILE A 1 87 ? -23.940 3.783 30.573 1.00 92.88 87 ILE A N 1
ATOM 668 C CA . ILE A 1 87 ? -25.164 3.826 31.392 1.00 92.88 87 ILE A CA 1
ATOM 669 C C . ILE A 1 87 ? -25.143 2.740 32.473 1.00 92.88 87 ILE A C 1
ATOM 671 O O . ILE A 1 87 ? -25.579 2.978 33.594 1.00 92.88 87 ILE A O 1
ATOM 675 N N . TYR A 1 88 ? -24.613 1.559 32.164 1.00 90.44 88 TYR A N 1
ATOM 676 C CA . TYR A 1 88 ? -24.505 0.474 33.133 1.00 90.44 88 TYR A CA 1
ATOM 677 C C . TYR A 1 88 ? -23.477 0.769 34.237 1.00 90.44 88 TYR A C 1
ATOM 679 O O . TYR A 1 88 ? -23.666 0.346 35.373 1.00 90.44 88 TYR A O 1
ATOM 687 N N . SER A 1 89 ? -22.403 1.499 33.915 1.00 92.38 89 SER A N 1
ATOM 688 C CA . SER A 1 89 ? -21.333 1.846 34.863 1.00 92.38 89 SER A CA 1
ATOM 689 C C . SER A 1 89 ? -21.662 2.995 35.820 1.00 92.38 89 SER A C 1
ATOM 691 O O . SER A 1 89 ? -20.972 3.157 36.824 1.00 92.38 89 SER A O 1
ATOM 693 N N . MET A 1 90 ? -22.680 3.804 35.518 1.00 91.12 90 MET A N 1
ATOM 694 C CA . MET A 1 90 ? -23.128 4.878 36.408 1.00 91.12 90 MET A CA 1
ATOM 695 C C . MET A 1 90 ? -24.161 4.368 37.419 1.00 91.12 90 MET A C 1
ATOM 697 O O . MET A 1 90 ? -24.800 3.339 37.203 1.00 91.12 90 MET A O 1
ATOM 701 N N . ASP A 1 91 ? -24.393 5.127 38.492 1.00 94.44 91 ASP A N 1
ATOM 702 C CA . ASP A 1 91 ? -25.376 4.801 39.535 1.00 94.44 91 ASP A CA 1
ATOM 703 C C . ASP A 1 91 ? -26.825 5.068 39.086 1.00 94.44 91 ASP A C 1
ATOM 705 O O . ASP A 1 91 ? -27.606 5.748 39.753 1.00 94.44 91 ASP A O 1
ATOM 709 N N . TRP A 1 92 ? -27.200 4.534 37.920 1.00 93.06 92 TRP A N 1
ATOM 710 C CA . TRP A 1 92 ? -28.498 4.755 37.283 1.00 93.06 92 TRP A CA 1
ATOM 711 C C . TRP A 1 92 ? -29.669 4.320 38.172 1.00 93.06 92 TRP A C 1
ATOM 713 O O . TRP A 1 92 ? -30.742 4.913 38.112 1.00 93.06 92 TRP A O 1
ATOM 723 N N . TYR A 1 93 ? -29.452 3.325 39.033 1.00 90.38 93 TYR A N 1
ATOM 724 C CA . TYR A 1 93 ? -30.428 2.790 39.983 1.00 90.38 93 TYR A CA 1
ATOM 725 C C . TYR A 1 93 ? -30.748 3.742 41.153 1.00 90.38 93 TYR A C 1
ATOM 727 O O . TYR A 1 93 ? -31.754 3.539 41.831 1.00 90.38 93 TYR A O 1
ATOM 735 N N . ASN A 1 94 ? -29.944 4.791 41.370 1.00 94.62 94 ASN A N 1
ATOM 736 C CA . ASN A 1 94 ? -30.197 5.838 42.369 1.00 94.62 94 ASN A CA 1
ATOM 737 C C . ASN A 1 94 ? -30.964 7.049 41.799 1.00 94.62 94 ASN A C 1
ATOM 739 O O . ASN A 1 94 ? -31.300 7.965 42.546 1.00 94.62 94 ASN A O 1
ATOM 743 N N . LEU A 1 95 ? -31.241 7.073 40.491 1.00 93.31 95 LEU A N 1
ATOM 744 C CA . LEU A 1 95 ? -32.000 8.146 39.836 1.00 93.31 95 LEU A CA 1
ATOM 745 C C . LEU A 1 95 ? -33.513 7.995 40.059 1.00 93.31 95 LEU A C 1
ATOM 747 O O . LEU A 1 95 ? -33.993 6.961 40.521 1.00 93.31 95 LEU A O 1
ATOM 751 N N . GLU A 1 96 ? -34.288 9.014 39.691 1.00 95.94 96 GLU A N 1
ATOM 752 C CA . GLU A 1 96 ? -35.754 8.956 39.712 1.00 95.94 96 GLU A CA 1
ATOM 753 C C . GLU A 1 96 ? -36.296 7.817 38.833 1.00 95.94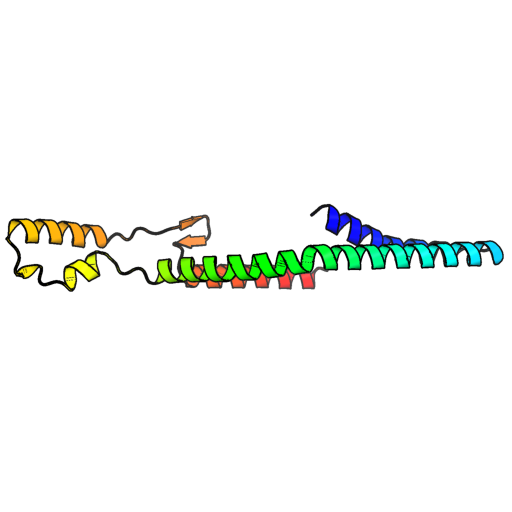 96 GLU A C 1
ATOM 755 O O . GLU A 1 96 ? -35.716 7.470 37.801 1.00 95.94 96 GLU A O 1
ATOM 760 N N . LYS A 1 97 ? -37.437 7.232 39.220 1.00 93.19 97 LYS A N 1
ATOM 761 C CA . LYS A 1 97 ? -37.997 6.051 38.537 1.00 93.19 97 LYS A CA 1
ATOM 762 C C . LYS A 1 97 ? -38.312 6.283 37.058 1.00 93.19 97 LYS A C 1
ATOM 764 O O . LYS A 1 97 ? -38.204 5.340 36.273 1.00 93.19 97 LYS A O 1
ATOM 769 N N . ASP A 1 98 ? -38.676 7.507 36.688 1.00 94.81 98 ASP A N 1
ATOM 770 C CA . ASP A 1 98 ? -38.941 7.863 35.295 1.00 94.81 98 ASP A CA 1
ATOM 771 C C . ASP A 1 98 ? -37.639 7.850 34.476 1.00 94.81 98 ASP A C 1
ATOM 773 O O . ASP A 1 98 ? -37.566 7.151 33.464 1.00 94.81 98 ASP A O 1
ATOM 777 N N . LEU A 1 99 ? -36.555 8.454 34.989 1.00 94.00 99 LEU A N 1
ATOM 778 C CA . LEU A 1 99 ? -35.228 8.370 34.363 1.00 94.00 99 LEU A CA 1
ATOM 779 C C . LEU A 1 99 ? -34.707 6.930 34.277 1.00 94.00 99 LEU A C 1
ATOM 781 O O . LEU A 1 99 ? -34.103 6.554 33.274 1.00 94.00 99 LEU A O 1
ATOM 785 N N . GLN A 1 100 ? -34.936 6.101 35.299 1.00 93.81 100 GLN A N 1
ATOM 786 C CA . GLN A 1 100 ? -34.531 4.691 35.260 1.00 93.81 100 GLN A CA 1
ATOM 787 C C . GLN A 1 100 ? -35.191 3.939 34.099 1.00 93.81 100 GLN A C 1
ATOM 789 O O . GLN A 1 100 ? -34.526 3.171 33.400 1.00 93.81 100 GLN A O 1
ATOM 794 N N . ARG A 1 101 ? -36.494 4.160 33.877 1.00 93.88 101 ARG A N 1
ATOM 795 C CA . ARG A 1 101 ? -37.223 3.563 32.750 1.00 93.88 101 ARG A CA 1
ATOM 796 C C . ARG A 1 101 ? -36.669 4.034 31.412 1.00 93.88 101 ARG A C 1
ATOM 798 O O . ARG A 1 101 ? -36.441 3.198 30.536 1.00 93.88 101 ARG A O 1
ATOM 805 N N . ASP A 1 102 ? -36.399 5.326 31.276 1.00 94.50 102 ASP A N 1
ATOM 806 C CA . ASP A 1 102 ? -35.841 5.888 30.046 1.00 94.50 102 ASP A CA 1
ATOM 807 C C . ASP A 1 102 ? -34.455 5.301 29.738 1.00 94.50 102 ASP A C 1
ATOM 809 O O . ASP A 1 102 ? -34.192 4.851 28.619 1.00 94.50 102 ASP A O 1
ATOM 813 N N . LEU A 1 103 ? -33.585 5.199 30.745 1.00 94.19 103 LEU A N 1
ATOM 814 C CA . LEU A 1 103 ? -32.251 4.611 30.607 1.00 94.19 103 LEU A CA 1
ATOM 815 C C . LEU A 1 103 ? -32.296 3.118 30.254 1.00 94.19 103 LEU A C 1
ATOM 817 O O . LEU A 1 103 ? -31.503 2.664 29.425 1.00 94.19 103 LEU A O 1
ATOM 821 N N . MET A 1 104 ? -33.247 2.354 30.804 1.00 92.44 104 MET A N 1
ATOM 822 C CA . MET A 1 104 ? -33.473 0.961 30.393 1.00 92.44 104 MET A CA 1
ATOM 823 C C . MET A 1 104 ? -33.852 0.854 28.913 1.00 92.44 104 MET A C 1
ATOM 825 O O . MET A 1 104 ? -33.348 -0.028 28.215 1.00 92.44 104 MET A O 1
ATOM 829 N N . ILE A 1 105 ? -34.701 1.754 28.405 1.00 93.69 105 ILE A N 1
ATOM 830 C CA . ILE A 1 105 ? -35.072 1.783 26.982 1.00 93.69 105 ILE A CA 1
ATOM 831 C C . ILE A 1 105 ? -33.845 2.070 26.110 1.00 93.69 105 ILE A C 1
ATOM 833 O O . ILE A 1 105 ? -33.651 1.404 25.088 1.00 93.69 105 ILE A O 1
ATOM 837 N N . VAL A 1 106 ? -32.986 3.006 26.525 1.00 92.69 106 VAL A N 1
ATOM 838 C CA . VAL A 1 106 ? -31.730 3.306 25.820 1.00 92.69 106 VAL A CA 1
ATOM 839 C C . VAL A 1 106 ? -30.816 2.077 25.783 1.00 92.69 106 VAL A C 1
ATOM 841 O O . VAL A 1 106 ? -30.370 1.693 24.700 1.00 92.69 106 VAL A O 1
ATOM 844 N N . MET A 1 107 ? -30.603 1.400 26.916 1.00 91.44 107 MET A N 1
ATOM 845 C CA . MET A 1 107 ? -29.798 0.170 26.978 1.00 91.44 107 MET A CA 1
ATOM 846 C C . MET A 1 107 ? -30.370 -0.948 26.091 1.00 91.44 107 MET A C 1
ATOM 848 O O . MET A 1 107 ? -29.627 -1.574 25.333 1.00 91.44 107 MET A O 1
ATOM 852 N N . MET A 1 108 ? -31.694 -1.154 26.090 1.00 91.38 108 MET A N 1
ATOM 853 C CA . MET A 1 108 ? -32.355 -2.114 25.191 1.00 91.38 108 MET A CA 1
ATOM 854 C C . MET A 1 108 ? -32.129 -1.776 23.712 1.00 91.38 108 MET A C 1
ATOM 856 O O . MET A 1 108 ? -31.902 -2.666 22.891 1.00 91.38 108 MET A O 1
ATOM 860 N N . ARG A 1 109 ? -32.145 -0.488 23.347 1.00 90.50 109 ARG A N 1
ATOM 861 C CA . ARG A 1 109 ? -31.840 -0.040 21.980 1.00 90.50 109 ARG A CA 1
ATOM 862 C C . ARG A 1 109 ? -30.384 -0.305 21.597 1.00 90.50 109 ARG A C 1
ATOM 864 O O . ARG A 1 109 ? -30.130 -0.692 20.456 1.00 90.50 109 ARG A O 1
ATOM 871 N N . CYS A 1 110 ? -29.449 -0.120 22.528 1.00 88.19 110 CYS A N 1
ATOM 872 C CA . CYS A 1 110 ? -28.018 -0.328 22.308 1.00 88.19 110 CYS A CA 1
ATOM 873 C C . CYS A 1 110 ? -27.633 -1.791 22.037 1.00 88.19 110 CYS A C 1
ATOM 875 O O . CYS A 1 110 ? -26.589 -2.026 21.431 1.00 88.19 110 CYS A O 1
ATOM 877 N N . GLN A 1 111 ? -28.484 -2.767 22.382 1.00 85.31 111 GLN A N 1
ATOM 878 C CA . GLN A 1 111 ? -28.272 -4.178 22.022 1.00 85.31 111 GLN A CA 1
ATOM 879 C C . GLN A 1 111 ? -28.254 -4.429 20.501 1.00 85.31 111 G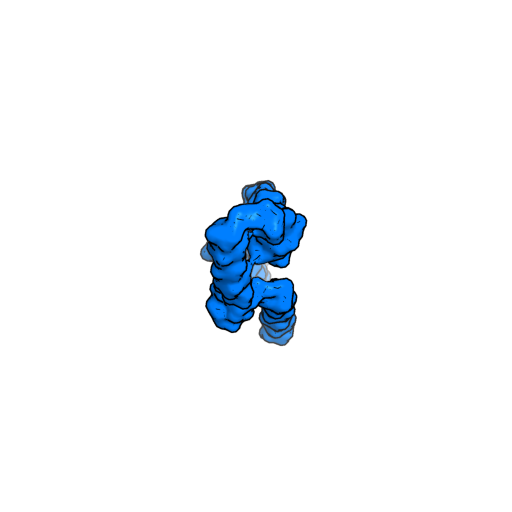LN A C 1
ATOM 881 O O . GLN A 1 111 ? -27.791 -5.476 20.050 1.00 85.31 111 GLN A O 1
ATOM 886 N N . LYS A 1 112 ? -28.733 -3.474 19.690 1.00 83.56 112 LYS A N 1
ATOM 887 C CA . LYS A 1 112 ? -28.598 -3.481 18.228 1.00 83.56 112 LYS A CA 1
ATOM 888 C C . LYS A 1 112 ? -27.498 -2.488 17.820 1.00 83.56 112 LYS A C 1
ATOM 890 O O . LYS A 1 112 ? -27.801 -1.309 17.629 1.00 83.56 112 LYS A O 1
ATOM 895 N N . PRO A 1 113 ? -26.231 -2.927 17.692 1.00 75.25 113 PRO A N 1
ATOM 896 C CA . PRO A 1 113 ? -25.125 -2.021 17.410 1.00 75.25 113 PRO A CA 1
ATOM 897 C C . PRO A 1 113 ? -25.261 -1.381 16.026 1.00 75.25 113 PRO A C 1
ATOM 899 O O . PRO A 1 113 ? -25.705 -2.015 15.065 1.00 75.25 113 PRO A O 1
ATOM 902 N N . VAL A 1 114 ? -24.818 -0.129 15.910 1.00 75.62 114 VAL A N 1
ATOM 903 C CA . VAL A 1 114 ? -24.664 0.539 14.614 1.00 75.62 114 VAL A CA 1
ATOM 904 C C . VAL A 1 114 ? -23.414 -0.027 13.949 1.00 75.62 114 VAL A C 1
ATOM 906 O O . VAL A 1 114 ? -22.290 0.251 14.357 1.00 75.62 114 VAL A O 1
ATOM 909 N N . LEU A 1 115 ? -23.614 -0.875 12.943 1.00 77.31 115 LEU A N 1
ATOM 910 C CA . LEU A 1 115 ? -22.536 -1.564 12.244 1.00 77.31 115 LEU A CA 1
ATOM 911 C C . LEU A 1 115 ? -22.250 -0.885 10.905 1.00 77.31 115 LEU A C 1
ATOM 913 O O . LEU A 1 115 ? -23.127 -0.806 10.047 1.00 77.31 115 LEU A O 1
ATOM 917 N N . VAL A 1 116 ? -21.001 -0.477 10.688 1.00 80.44 116 VAL A N 1
ATOM 918 C CA . VAL A 1 116 ? -20.538 -0.034 9.367 1.00 80.44 116 VAL A CA 1
ATOM 919 C C . VAL A 1 116 ? -20.284 -1.268 8.502 1.00 80.44 116 VAL A C 1
ATOM 921 O O . VAL A 1 116 ? -19.548 -2.175 8.899 1.00 80.44 116 VAL A O 1
ATOM 924 N N . ARG A 1 117 ? -20.915 -1.329 7.325 1.00 82.81 117 ARG A N 1
ATOM 925 C CA . ARG A 1 117 ? -20.706 -2.398 6.338 1.00 82.81 117 ARG A CA 1
ATOM 926 C C . ARG A 1 117 ? -19.816 -1.909 5.201 1.00 82.81 117 ARG A C 1
ATOM 928 O O . ARG A 1 117 ? -20.125 -0.911 4.561 1.00 82.81 117 ARG A O 1
ATOM 935 N N . ALA A 1 118 ? -18.756 -2.656 4.918 1.00 82.12 118 ALA A N 1
ATOM 936 C CA . ALA A 1 118 ? -17.834 -2.428 3.812 1.00 82.12 118 ALA A CA 1
ATOM 937 C C . ALA A 1 118 ? -18.261 -3.245 2.577 1.00 82.12 118 ALA A C 1
ATOM 939 O O . ALA A 1 118 ? -17.535 -4.123 2.111 1.00 82.12 118 ALA A O 1
ATOM 940 N N . GLY A 1 119 ? -19.479 -3.001 2.080 1.00 83.50 119 GLY A N 1
ATOM 941 C CA . GLY A 1 119 ? -20.029 -3.675 0.897 1.00 83.50 119 GLY A CA 1
ATOM 942 C C . GLY A 1 119 ? -19.909 -5.212 0.958 1.00 83.50 119 GLY A C 1
ATOM 943 O O . GLY A 1 119 ? -20.409 -5.808 1.918 1.00 83.50 119 GLY A O 1
ATOM 944 N N . PRO A 1 120 ? -19.245 -5.866 -0.020 1.00 82.06 120 PRO A N 1
ATOM 945 C CA . PRO A 1 120 ? -19.126 -7.327 -0.086 1.00 82.06 120 PRO A CA 1
ATOM 946 C C . PRO A 1 120 ? -18.260 -7.927 1.032 1.00 82.06 120 PRO A C 1
ATOM 948 O O . PRO A 1 120 ? -18.363 -9.116 1.313 1.00 82.06 120 PRO A O 1
ATOM 951 N N . PHE A 1 121 ? -17.445 -7.116 1.712 1.00 78.56 121 PHE A N 1
ATOM 952 C CA . PHE A 1 121 ? -16.623 -7.561 2.840 1.00 78.56 121 PHE A CA 1
ATOM 953 C C . PHE A 1 121 ? -17.413 -7.658 4.160 1.00 78.56 121 PHE A C 1
ATOM 955 O O . PHE A 1 121 ? -16.863 -8.051 5.190 1.00 78.56 121 PHE A O 1
ATOM 962 N N . GLY A 1 122 ? -18.708 -7.316 4.146 1.00 84.25 122 GLY A N 1
ATOM 963 C CA . GLY A 1 122 ? -19.598 -7.431 5.299 1.00 84.25 122 GLY A CA 1
ATOM 964 C C . GLY A 1 122 ? -19.374 -6.341 6.348 1.00 84.25 122 GLY A C 1
ATOM 965 O O . GLY A 1 122 ? -18.965 -5.222 6.041 1.00 84.25 122 GLY A O 1
ATOM 966 N N . THR A 1 123 ? -19.701 -6.634 7.608 1.00 84.62 123 THR A N 1
ATOM 967 C CA . THR A 1 123 ? -19.480 -5.701 8.722 1.00 84.62 123 THR A CA 1
ATOM 968 C C . THR A 1 123 ? -17.990 -5.490 8.956 1.00 84.62 123 THR A C 1
ATOM 970 O O . THR A 1 123 ? -17.239 -6.455 9.062 1.00 84.62 123 THR A O 1
ATOM 973 N N . MET A 1 124 ? -17.577 -4.232 9.095 1.00 82.44 124 MET A N 1
ATOM 974 C CA . MET A 1 124 ? -16.194 -3.866 9.367 1.00 82.44 124 MET A CA 1
ATOM 975 C C . MET A 1 124 ? -15.795 -4.320 10.777 1.00 82.44 124 MET A C 1
ATOM 977 O O . MET A 1 124 ? -16.256 -3.775 11.778 1.00 82.44 124 MET A O 1
ATOM 981 N N . ARG A 1 125 ? -14.961 -5.359 10.849 1.00 82.31 125 ARG A N 1
ATOM 982 C CA . ARG A 1 125 ? -14.348 -5.890 12.075 1.00 82.31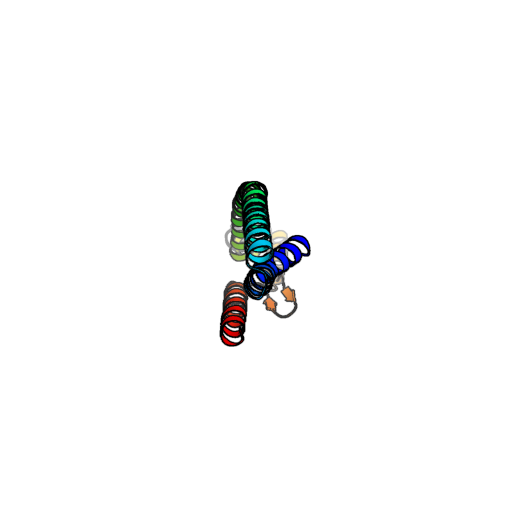 125 ARG A CA 1
ATOM 983 C C . ARG A 1 125 ? -12.859 -6.128 11.831 1.00 82.31 125 ARG A C 1
ATOM 985 O O . ARG A 1 125 ? -12.391 -6.070 10.695 1.00 82.31 125 ARG A O 1
ATOM 992 N N . TYR A 1 126 ? -12.118 -6.466 12.884 1.00 80.69 126 TYR A N 1
ATOM 993 C CA . TYR A 1 126 ? -10.707 -6.855 12.767 1.00 80.69 126 TYR A CA 1
ATOM 994 C C . TYR A 1 126 ? -10.487 -7.972 11.724 1.00 80.69 126 TYR A C 1
ATOM 996 O O . TYR A 1 126 ? -9.569 -7.899 10.908 1.00 80.69 126 TYR A O 1
ATOM 1004 N N . SER A 1 127 ? -11.389 -8.959 11.673 1.00 83.69 127 SER A N 1
ATOM 1005 C CA . SER A 1 127 ? -11.356 -10.040 10.679 1.00 83.69 127 SER A CA 1
ATOM 1006 C C . SER A 1 127 ? -11.441 -9.539 9.233 1.00 83.69 127 SER A C 1
ATOM 1008 O O . SER A 1 127 ? -10.805 -10.110 8.347 1.00 83.69 127 SER A O 1
ATOM 1010 N N . THR A 1 128 ? -12.188 -8.464 8.983 1.00 85.38 128 THR A N 1
ATOM 1011 C CA . THR A 1 128 ? -12.342 -7.856 7.657 1.00 85.38 128 THR A CA 1
ATOM 1012 C C . THR A 1 128 ? -11.023 -7.266 7.171 1.00 85.38 128 THR A C 1
ATOM 1014 O O . THR A 1 128 ? -10.630 -7.518 6.037 1.00 85.38 128 THR A O 1
ATOM 1017 N N . ILE A 1 129 ? -10.291 -6.562 8.044 1.00 83.00 129 ILE A N 1
ATOM 1018 C CA . ILE A 1 129 ? -8.968 -5.997 7.725 1.00 83.00 129 ILE A CA 1
ATOM 1019 C C . ILE A 1 129 ? -7.991 -7.116 7.350 1.00 83.00 129 ILE A C 1
ATOM 1021 O O . ILE A 1 129 ? -7.329 -7.050 6.315 1.00 83.00 129 ILE A O 1
ATOM 1025 N N . VAL A 1 130 ? -7.946 -8.182 8.154 1.00 87.56 130 VAL A N 1
ATOM 1026 C CA . VAL A 1 130 ? -7.097 -9.352 7.880 1.00 87.56 130 VAL A CA 1
ATOM 1027 C C . VAL A 1 130 ? -7.476 -10.015 6.554 1.00 87.56 130 VAL A C 1
ATOM 1029 O O . VAL A 1 130 ? -6.598 -10.428 5.800 1.00 87.56 130 VAL A O 1
ATOM 1032 N N . THR A 1 131 ? -8.771 -10.100 6.249 1.00 89.12 131 THR A N 1
ATOM 1033 C CA . THR A 1 131 ? -9.261 -10.675 4.989 1.00 89.12 131 THR A CA 1
ATOM 1034 C C . THR A 1 131 ? -8.800 -9.844 3.797 1.00 89.12 131 THR A C 1
ATOM 1036 O O . THR A 1 131 ? -8.236 -10.411 2.868 1.00 89.12 131 THR A O 1
ATOM 1039 N N . ILE A 1 132 ? -8.942 -8.515 3.856 1.00 88.56 132 ILE A N 1
ATOM 1040 C CA . ILE A 1 132 ? -8.477 -7.603 2.801 1.00 88.56 132 ILE A CA 1
ATOM 1041 C C . ILE A 1 132 ? -6.976 -7.799 2.554 1.00 88.56 132 ILE A C 1
ATOM 1043 O O . ILE A 1 132 ? -6.566 -8.040 1.420 1.00 88.56 132 ILE A O 1
ATOM 1047 N N . LEU A 1 133 ? -6.159 -7.791 3.613 1.00 89.56 133 LEU A N 1
ATOM 1048 C CA . LEU A 1 133 ? -4.710 -7.990 3.499 1.00 89.56 133 LEU A CA 1
ATOM 1049 C C . LEU A 1 133 ? -4.351 -9.345 2.873 1.00 89.56 133 LEU A C 1
ATOM 1051 O O . LEU A 1 133 ? -3.513 -9.400 1.972 1.00 89.56 133 LEU A O 1
ATOM 1055 N N . LYS A 1 134 ? -5.012 -10.428 3.303 1.00 91.69 134 LYS A N 1
ATOM 1056 C CA . LYS A 1 134 ? -4.819 -11.768 2.730 1.00 91.69 134 LYS A CA 1
ATOM 1057 C C . LYS A 1 134 ? -5.183 -11.799 1.250 1.00 91.69 134 LYS A C 1
ATOM 1059 O O . LYS A 1 134 ? -4.389 -12.285 0.454 1.00 91.69 134 LYS A O 1
ATOM 1064 N N . THR A 1 135 ? -6.336 -11.244 0.875 1.00 91.69 135 THR A N 1
ATOM 1065 C CA . THR A 1 135 ? -6.770 -11.216 -0.527 1.00 91.69 135 THR A CA 1
ATOM 1066 C C . THR A 1 135 ? -5.802 -10.431 -1.405 1.00 91.69 135 THR A C 1
ATOM 1068 O O . THR A 1 135 ? -5.408 -10.930 -2.455 1.00 91.69 135 THR A O 1
ATOM 1071 N N . SER A 1 136 ? -5.333 -9.261 -0.959 1.00 93.69 136 SER A N 1
ATOM 1072 C CA . SER A 1 136 ? -4.339 -8.466 -1.689 1.00 93.69 136 SER A CA 1
ATOM 1073 C C . SER A 1 136 ? -3.032 -9.234 -1.886 1.00 93.69 136 SER A C 1
ATOM 1075 O O . SER A 1 136 ? -2.482 -9.249 -2.985 1.00 93.69 136 SER A O 1
ATOM 1077 N N . TYR A 1 137 ? -2.547 -9.918 -0.844 1.00 94.75 137 TYR A N 1
ATOM 1078 C CA . TYR A 1 137 ? -1.341 -10.740 -0.940 1.00 94.75 137 TYR A CA 1
ATOM 1079 C C . TYR A 1 137 ? -1.512 -11.931 -1.894 1.00 94.75 137 TYR A C 1
ATOM 1081 O O . TYR A 1 137 ? -0.609 -12.222 -2.683 1.00 94.75 137 TYR A O 1
ATOM 1089 N N . SER A 1 138 ? -2.673 -12.593 -1.868 1.00 95.44 138 SER A N 1
ATOM 1090 C CA . SER A 1 138 ? -3.013 -13.656 -2.818 1.00 95.44 138 SER A CA 1
ATOM 1091 C C . SER A 1 138 ? -3.008 -13.147 -4.259 1.00 95.44 138 SER A C 1
ATOM 1093 O O . SER A 1 138 ? -2.392 -13.784 -5.109 1.00 95.44 138 SER A O 1
ATOM 1095 N N . TYR A 1 139 ? -3.605 -11.980 -4.531 1.00 95.38 139 TYR A N 1
ATOM 1096 C CA . TYR A 1 139 ? -3.575 -11.367 -5.865 1.00 95.38 139 TYR A CA 1
ATOM 1097 C C . TYR A 1 139 ? -2.150 -11.058 -6.333 1.00 95.38 139 TYR A C 1
ATOM 1099 O O . TYR A 1 139 ? -1.794 -11.389 -7.461 1.00 95.38 139 TYR A O 1
ATOM 1107 N N . ILE A 1 140 ? -1.313 -10.474 -5.469 1.00 94.62 140 ILE A N 1
ATOM 1108 C CA . ILE A 1 140 ? 0.090 -10.183 -5.804 1.00 94.62 140 ILE A CA 1
ATOM 1109 C C . ILE A 1 140 ? 0.857 -11.473 -6.110 1.00 94.62 140 ILE A C 1
ATOM 1111 O O . ILE A 1 140 ? 1.615 -11.523 -7.075 1.00 94.62 140 ILE A O 1
ATOM 1115 N N . THR A 1 141 ? 0.677 -12.511 -5.291 1.00 94.75 141 THR A N 1
ATOM 1116 C CA . THR A 1 141 ? 1.347 -13.804 -5.490 1.00 94.75 141 THR A CA 1
ATOM 1117 C C . THR A 1 141 ? 0.928 -14.448 -6.808 1.00 94.75 141 THR A C 1
ATOM 1119 O O . THR A 1 141 ? 1.791 -14.912 -7.544 1.00 94.75 141 THR A O 1
ATOM 1122 N N . LEU A 1 142 ? -0.365 -14.418 -7.136 1.00 96.69 142 LEU A N 1
ATOM 1123 C CA . LEU A 1 142 ? -0.880 -14.948 -8.396 1.00 96.69 142 LEU A CA 1
ATOM 1124 C C . LEU A 1 142 ? -0.296 -14.201 -9.603 1.00 96.69 142 LEU A C 1
ATOM 1126 O O . LEU A 1 142 ? 0.223 -14.837 -10.513 1.00 96.69 142 LEU A O 1
ATOM 1130 N N . LEU A 1 143 ? -0.292 -12.864 -9.574 1.00 94.44 143 LEU A N 1
ATOM 1131 C CA . LEU A 1 143 ? 0.290 -12.051 -10.650 1.00 94.44 143 LEU A CA 1
ATOM 1132 C C . LEU A 1 143 ? 1.772 -12.368 -10.878 1.00 94.44 143 LEU A C 1
ATOM 1134 O O . LEU A 1 143 ? 2.190 -12.518 -12.022 1.00 94.44 143 LEU A O 1
ATOM 1138 N N . LYS A 1 144 ? 2.543 -12.535 -9.797 1.00 90.44 144 LYS A N 1
ATOM 1139 C CA . LYS A 1 144 ? 3.961 -12.926 -9.853 1.00 90.44 144 LYS A CA 1
ATOM 1140 C C . LYS A 1 144 ? 4.211 -14.337 -10.389 1.00 90.44 144 LYS A C 1
ATOM 1142 O O . LYS A 1 144 ? 5.348 -14.643 -10.713 1.00 90.44 144 LYS A O 1
ATOM 1147 N N . GLN A 1 145 ? 3.211 -15.215 -10.390 1.00 90.56 145 GLN A N 1
ATOM 1148 C CA . GLN A 1 145 ? 3.332 -16.555 -10.973 1.00 90.56 145 GLN A CA 1
ATOM 1149 C C . GLN A 1 145 ? 3.005 -16.561 -12.470 1.00 90.56 145 GLN A C 1
ATOM 1151 O O . GLN A 1 145 ? 3.465 -17.445 -13.186 1.00 90.56 145 GLN A O 1
ATOM 1156 N N . THR A 1 146 ? 2.191 -15.610 -12.932 1.00 85.06 146 THR A N 1
ATOM 1157 C CA . THR A 1 146 ? 1.788 -15.476 -14.341 1.00 85.06 146 THR A CA 1
ATOM 1158 C C . THR A 1 146 ? 2.680 -14.560 -15.181 1.00 85.06 146 THR A C 1
ATOM 1160 O O . THR A 1 146 ? 2.669 -14.709 -16.400 1.00 85.06 146 THR A O 1
ATOM 1163 N N . MET A 1 147 ? 3.397 -13.614 -14.562 1.00 69.25 147 MET A N 1
ATOM 1164 C CA . MET A 1 147 ? 4.419 -12.771 -15.209 1.00 69.25 147 MET A CA 1
ATOM 1165 C C . MET A 1 147 ? 5.808 -13.364 -15.003 1.00 69.25 147 MET A C 1
ATOM 1167 O O . MET A 1 147 ? 6.596 -13.336 -15.970 1.00 69.25 147 MET A O 1
#

Radius of gyration: 30.55 Å; chains: 1; bounding box: 69×32×84 Å

Sequence (147 aa):
METIEHLVVRFEHVGDVFVAAAAEKNPLLRREKIHAAIRYHKAVIEMGKLLNKCFSPCMVVHISLTGPVLGVAGFRFLTSTSVSDVIYSMDWYNLEKDLQRDLMIVMMRCQKPVLVRAGPFGTMRYSTIVTILKTSYSYITLLKQTM

pLDDT: mean 89.34, std 6.0, range [59.66, 96.69]

Foldseek 3Di:
DVVVVVLVVLVVVLVVQLVVLCPDPDPVSSVVSNVVSVVSVVVSVVVVVVVCVVCVVVVVVCCVVVVVVCVVVLVCVAPPDFPLVVLVPDPLVPDDPVSNVVNVVVNVVSVDPDFDQPPPLGTDDPVSVVVVVVVVVVVVVVVVVVD